Protein AF-A0A2M6WN63-F1 (afdb_monomer_lite)

Organism: NCBI:txid1974568

Structure (mmCIF, N/CA/C/O backbone):
data_AF-A0A2M6WN63-F1
#
_entry.id   AF-A0A2M6WN63-F1
#
loop_
_atom_site.group_PDB
_atom_site.id
_atom_site.type_symbol
_atom_site.label_atom_id
_atom_site.label_alt_id
_atom_site.label_comp_id
_atom_site.label_asym_id
_atom_site.label_entity_id
_atom_site.label_seq_id
_atom_site.pdbx_PDB_ins_code
_atom_site.Cartn_x
_atom_site.Cartn_y
_atom_site.Cartn_z
_atom_site.occupancy
_atom_site.B_iso_or_equiv
_atom_site.auth_seq_id
_atom_site.auth_comp_id
_atom_site.auth_asym_id
_atom_site.auth_atom_id
_atom_site.pdbx_PDB_model_num
ATOM 1 N N . MET A 1 1 ? -0.509 -8.554 -14.973 1.00 73.56 1 MET A N 1
ATOM 2 C CA . MET A 1 1 ? -0.008 -7.712 -13.872 1.00 73.56 1 MET A CA 1
ATOM 3 C C . MET A 1 1 ? -0.864 -8.036 -12.675 1.00 73.56 1 MET A C 1
ATOM 5 O O . MET A 1 1 ? -2.034 -7.674 -12.671 1.00 73.56 1 MET A O 1
ATOM 9 N N . ASN A 1 2 ? -0.321 -8.798 -11.739 1.00 87.31 2 ASN A N 1
ATOM 10 C CA . ASN A 1 2 ? -1.038 -9.177 -10.530 1.00 87.31 2 ASN A CA 1
ATOM 11 C C . ASN A 1 2 ? -0.819 -8.103 -9.468 1.00 87.31 2 ASN A C 1
ATOM 13 O O . ASN A 1 2 ? 0.306 -7.633 -9.294 1.00 87.31 2 ASN A O 1
ATOM 17 N N . ILE A 1 3 ? -1.888 -7.708 -8.777 1.00 91.88 3 ILE A N 1
ATOM 18 C CA . ILE A 1 3 ? -1.791 -6.814 -7.622 1.00 91.88 3 ILE A CA 1
ATOM 19 C C . ILE A 1 3 ? -1.392 -7.653 -6.411 1.00 91.88 3 ILE A C 1
ATOM 21 O O . ILE A 1 3 ? -2.052 -8.634 -6.077 1.00 91.88 3 ILE A O 1
ATOM 25 N N . ILE A 1 4 ? -0.311 -7.252 -5.759 1.00 92.38 4 ILE A N 1
ATOM 26 C CA . ILE A 1 4 ? 0.207 -7.854 -4.537 1.00 92.38 4 ILE A CA 1
ATOM 27 C C . ILE A 1 4 ? -0.134 -6.898 -3.396 1.00 92.38 4 ILE A C 1
ATOM 29 O O . ILE A 1 4 ? 0.240 -5.725 -3.444 1.00 92.38 4 ILE A O 1
ATOM 33 N N . LYS A 1 5 ? -0.856 -7.403 -2.393 1.00 94.56 5 LYS A N 1
ATOM 34 C CA . LYS A 1 5 ? -1.274 -6.667 -1.196 1.00 94.56 5 LYS A CA 1
ATOM 35 C C . LYS A 1 5 ? -0.662 -7.335 0.024 1.00 94.56 5 LYS A C 1
ATOM 37 O O . LYS A 1 5 ? -0.921 -8.511 0.282 1.00 94.56 5 LYS A O 1
ATOM 42 N 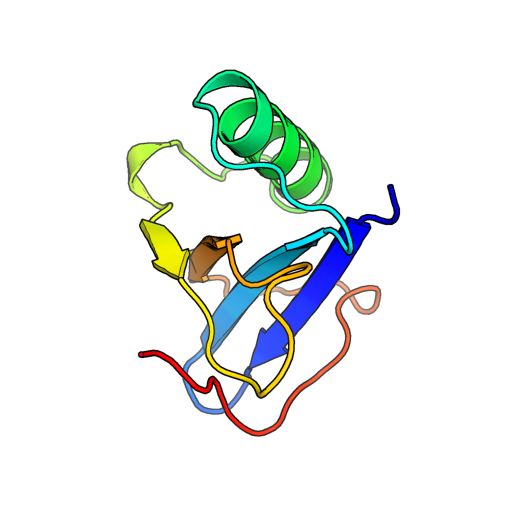N . GLU A 1 6 ? 0.173 -6.605 0.743 1.00 94.12 6 GLU A N 1
ATOM 43 C CA . GLU A 1 6 ? 0.940 -7.117 1.874 1.00 94.12 6 GLU A CA 1
ATOM 44 C C . GLU A 1 6 ? 0.781 -6.205 3.084 1.00 94.12 6 GLU A C 1
ATOM 46 O O . GLU A 1 6 ? 0.625 -4.995 2.946 1.00 94.12 6 GLU A O 1
ATOM 51 N N . TYR A 1 7 ? 0.815 -6.779 4.279 1.00 94.62 7 TYR A N 1
ATOM 52 C CA . TYR A 1 7 ? 0.764 -6.026 5.525 1.00 94.62 7 TYR A CA 1
ATOM 53 C C . TYR A 1 7 ? 1.857 -6.504 6.463 1.00 94.62 7 TYR A C 1
ATOM 55 O O . TYR A 1 7 ? 1.981 -7.705 6.698 1.00 94.62 7 TYR A O 1
ATOM 63 N N . CYS A 1 8 ? 2.631 -5.568 7.003 1.00 92.06 8 CYS A N 1
ATOM 64 C CA . CYS A 1 8 ? 3.640 -5.831 8.013 1.00 92.06 8 CYS A CA 1
ATOM 65 C C . CYS A 1 8 ? 3.110 -5.388 9.387 1.00 92.06 8 CYS A C 1
ATOM 67 O O . CYS A 1 8 ? 3.130 -4.189 9.684 1.00 92.06 8 CYS A O 1
ATOM 69 N N . PRO A 1 9 ? 2.643 -6.315 10.248 1.00 89.81 9 PRO A N 1
ATOM 70 C CA . PRO A 1 9 ? 2.078 -5.962 11.550 1.00 89.81 9 PRO A CA 1
ATOM 71 C C . PRO A 1 9 ? 3.106 -5.350 12.504 1.00 89.81 9 PRO A C 1
ATOM 73 O O . PRO A 1 9 ? 2.736 -4.562 13.365 1.00 89.81 9 PRO A O 1
ATOM 76 N N . GLN A 1 10 ? 4.388 -5.698 12.344 1.00 88.00 10 GLN A N 1
ATOM 77 C CA . GLN A 1 10 ? 5.465 -5.223 13.217 1.00 88.00 10 GLN A CA 1
ATOM 78 C C . GLN A 1 10 ? 5.671 -3.708 13.119 1.00 88.00 10 GLN A C 1
ATOM 80 O O . GLN A 1 10 ? 5.930 -3.060 14.128 1.00 88.00 10 GLN A O 1
ATOM 85 N N . VAL A 1 11 ? 5.524 -3.146 11.915 1.00 88.19 11 VAL A N 1
ATOM 86 C CA . VAL A 1 11 ? 5.663 -1.700 11.665 1.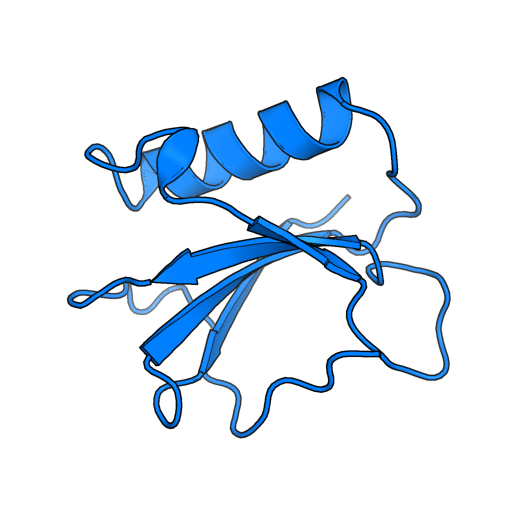00 88.19 11 VAL A CA 1
ATOM 87 C C . VAL A 1 11 ? 4.332 -1.010 11.347 1.00 88.19 11 VAL A C 1
ATOM 89 O O . VAL A 1 11 ? 4.294 0.203 11.180 1.00 88.19 11 VAL A O 1
ATOM 92 N N . GLY A 1 12 ? 3.229 -1.760 11.251 1.00 90.88 12 GLY A N 1
ATOM 93 C CA . GLY A 1 12 ? 1.894 -1.218 10.982 1.00 90.88 12 GLY A CA 1
ATOM 94 C C . GLY A 1 12 ? 1.698 -0.678 9.560 1.00 90.88 12 GLY A C 1
ATOM 95 O O . GLY A 1 12 ? 0.848 0.188 9.346 1.00 90.88 12 GLY A O 1
ATOM 96 N N . ARG A 1 13 ? 2.466 -1.180 8.585 1.00 93.12 13 ARG A N 1
ATOM 97 C CA . ARG A 1 13 ? 2.494 -0.665 7.207 1.00 93.12 13 ARG A CA 1
ATOM 98 C C . ARG A 1 13 ? 1.880 -1.646 6.213 1.00 93.12 13 ARG A C 1
ATOM 100 O O . ARG A 1 13 ? 2.158 -2.846 6.249 1.00 93.12 13 ARG A O 1
ATOM 107 N N . CYS A 1 14 ? 1.043 -1.122 5.326 1.00 94.38 14 CYS A N 1
ATOM 108 C CA . CYS A 1 14 ? 0.486 -1.821 4.176 1.00 94.38 14 CYS A CA 1
ATOM 109 C C . CYS A 1 14 ? 1.299 -1.499 2.928 1.00 94.38 14 CYS A C 1
ATOM 111 O O . CYS A 1 14 ? 1.681 -0.353 2.714 1.00 94.38 14 CYS A O 1
ATOM 113 N N . VAL A 1 15 ? 1.486 -2.502 2.080 1.00 93.56 15 VAL A N 1
ATOM 114 C CA . VAL A 1 15 ? 2.162 -2.395 0.793 1.00 93.56 15 VAL A CA 1
ATOM 115 C C . VAL A 1 15 ? 1.222 -2.861 -0.301 1.00 93.56 15 VAL A C 1
ATOM 117 O O . VAL A 1 15 ? 0.630 -3.940 -0.222 1.00 93.56 15 VAL A O 1
ATOM 120 N N . VAL A 1 16 ? 1.104 -2.050 -1.348 1.00 94.06 16 VAL A N 1
ATOM 121 C CA . VAL A 1 16 ? 0.409 -2.424 -2.578 1.00 94.06 16 VAL A CA 1
ATOM 122 C C . VAL A 1 16 ? 1.372 -2.243 -3.738 1.00 94.06 16 VAL A C 1
ATOM 124 O O . VAL A 1 16 ? 1.856 -1.145 -4.006 1.00 94.06 16 VAL A O 1
ATOM 127 N N . ARG A 1 17 ? 1.670 -3.337 -4.431 1.00 92.06 17 ARG A N 1
ATOM 128 C CA . ARG A 1 17 ? 2.619 -3.369 -5.550 1.00 92.06 17 ARG A CA 1
ATOM 129 C C . ARG A 1 17 ? 2.148 -4.343 -6.617 1.00 92.06 17 ARG A C 1
ATOM 131 O O . ARG A 1 17 ? 1.073 -4.927 -6.512 1.00 92.06 17 ARG A O 1
ATOM 138 N N . THR A 1 18 ? 2.940 -4.514 -7.667 1.00 89.31 18 THR A N 1
ATOM 139 C CA . THR A 1 18 ? 2.640 -5.493 -8.721 1.00 89.31 18 THR A CA 1
ATOM 140 C C . THR A 1 18 ? 3.844 -6.360 -9.018 1.00 89.31 18 THR A C 1
ATOM 142 O O . THR A 1 18 ? 4.949 -6.006 -8.644 1.00 89.31 18 THR A O 1
ATOM 145 N N . ASP A 1 19 ? 3.661 -7.456 -9.742 1.00 85.00 19 ASP A N 1
ATOM 146 C CA . ASP A 1 19 ? 4.753 -8.263 -10.302 1.00 85.00 19 ASP A CA 1
ATOM 147 C C . ASP A 1 19 ? 5.340 -7.699 -11.619 1.00 85.00 19 ASP A C 1
ATOM 149 O O . ASP A 1 19 ? 6.083 -8.386 -12.324 1.00 85.00 19 ASP A O 1
ATOM 153 N N . ALA A 1 20 ? 5.019 -6.448 -11.971 1.00 84.06 20 ALA A N 1
ATOM 154 C CA . ALA A 1 20 ? 5.461 -5.787 -13.198 1.00 84.06 20 ALA A CA 1
ATOM 155 C C . ALA A 1 20 ? 6.634 -4.808 -12.976 1.00 84.06 20 ALA A C 1
ATOM 157 O O . ALA A 1 20 ? 7.076 -4.561 -11.855 1.00 84.06 20 ALA A O 1
ATOM 158 N N . TYR A 1 21 ? 7.132 -4.229 -14.074 1.00 78.19 21 TYR A N 1
ATOM 159 C CA . TYR A 1 21 ? 8.197 -3.211 -14.099 1.00 78.19 21 TYR A CA 1
ATOM 160 C C . TYR A 1 21 ? 7.656 -1.768 -14.105 1.00 78.19 21 TYR A C 1
ATOM 162 O O . TYR A 1 21 ? 8.315 -0.849 -14.597 1.00 78.19 21 TYR A O 1
ATOM 170 N N . GLY A 1 22 ? 6.420 -1.562 -13.646 1.00 78.88 22 GLY A N 1
ATOM 171 C CA . GLY A 1 22 ? 5.776 -0.250 -13.670 1.00 78.88 22 GLY A CA 1
ATOM 172 C C . GLY A 1 22 ? 6.492 0.753 -12.763 1.00 78.88 22 GLY A C 1
ATOM 173 O O . GLY A 1 22 ? 6.766 0.457 -11.607 1.00 78.88 22 GLY A O 1
ATOM 174 N N . HIS A 1 23 ? 6.794 1.936 -13.298 1.00 81.00 23 HIS A N 1
ATOM 175 C CA . HIS A 1 23 ? 7.480 3.020 -12.576 1.00 81.00 23 HIS A CA 1
ATOM 176 C C . HIS A 1 23 ? 6.982 4.415 -13.002 1.00 81.00 23 HIS A C 1
ATOM 178 O O . HIS A 1 23 ? 7.662 5.419 -12.821 1.00 81.00 23 HIS A O 1
ATOM 184 N N . THR A 1 24 ? 5.795 4.492 -13.610 1.00 87.81 24 THR A N 1
ATOM 185 C CA . THR A 1 24 ? 5.197 5.755 -14.071 1.00 87.81 24 THR A CA 1
ATOM 186 C C . THR A 1 24 ? 4.191 6.294 -13.056 1.00 87.81 24 THR A C 1
ATOM 188 O O . THR A 1 24 ? 3.588 5.533 -12.302 1.00 87.81 24 THR A O 1
ATOM 191 N N . LEU A 1 25 ? 3.908 7.600 -13.081 1.00 88.69 25 LEU A N 1
ATOM 192 C CA . LEU A 1 25 ? 2.864 8.185 -12.227 1.00 88.69 25 LEU A CA 1
ATOM 193 C C . LEU A 1 25 ? 1.500 7.500 -12.422 1.00 88.69 25 LEU A C 1
ATOM 195 O O . LEU A 1 25 ? 0.803 7.200 -11.458 1.00 88.69 25 LEU A O 1
ATOM 199 N N . ARG A 1 26 ? 1.135 7.182 -13.672 1.00 90.88 26 ARG A N 1
ATOM 200 C CA . ARG A 1 26 ? -0.109 6.460 -13.988 1.00 90.88 26 ARG A CA 1
ATOM 201 C C . ARG A 1 26 ? -0.165 5.085 -13.320 1.00 90.88 26 ARG A C 1
ATOM 203 O O . ARG A 1 26 ? -1.242 4.658 -12.912 1.00 90.88 26 ARG A O 1
ATOM 210 N N . PHE A 1 27 ? 0.975 4.407 -13.213 1.00 90.75 27 PHE A N 1
ATOM 211 C CA . PHE A 1 27 ? 1.086 3.137 -12.505 1.00 90.75 27 PHE A CA 1
ATOM 212 C C . PHE A 1 27 ? 0.835 3.309 -10.999 1.00 90.75 27 PHE A C 1
ATOM 214 O O . PHE A 1 27 ? -0.004 2.599 -10.450 1.00 90.75 27 PHE A O 1
ATOM 221 N N . PHE A 1 28 ? 1.449 4.300 -10.347 1.00 92.62 28 PHE A N 1
ATOM 222 C CA . PHE A 1 28 ? 1.215 4.560 -8.918 1.00 92.62 28 PHE A CA 1
ATOM 223 C C . PHE A 1 28 ? -0.223 5.005 -8.623 1.00 92.62 28 PHE A C 1
ATOM 225 O O . PHE A 1 28 ? -0.834 4.520 -7.675 1.00 92.62 28 PHE A O 1
ATOM 232 N N . LEU A 1 29 ? -0.821 5.833 -9.485 1.00 93.94 29 LEU A N 1
ATOM 233 C CA . LEU A 1 29 ? -2.239 6.194 -9.383 1.00 93.94 29 LEU A CA 1
ATOM 234 C C . LEU A 1 29 ? -3.163 4.979 -9.528 1.00 93.94 29 LEU A C 1
ATOM 236 O O . LEU A 1 29 ? -4.232 4.938 -8.920 1.00 93.94 29 LEU A O 1
ATOM 240 N N . HIS A 1 30 ? -2.779 3.989 -10.334 1.00 93.94 30 HIS A N 1
ATOM 241 C CA . HIS A 1 30 ? -3.525 2.739 -10.432 1.00 93.94 30 HIS A CA 1
ATOM 242 C C . HIS A 1 30 ? -3.423 1.925 -9.137 1.00 93.94 30 HIS A C 1
ATOM 244 O O . HIS A 1 30 ? -4.456 1.506 -8.623 1.00 93.94 30 HIS A O 1
ATOM 250 N N . LEU A 1 31 ? -2.223 1.779 -8.564 1.00 94.25 31 LEU A N 1
ATOM 251 C CA . LEU A 1 31 ? -2.039 1.115 -7.268 1.00 94.25 31 LEU A CA 1
ATOM 252 C C . LEU A 1 31 ? -2.831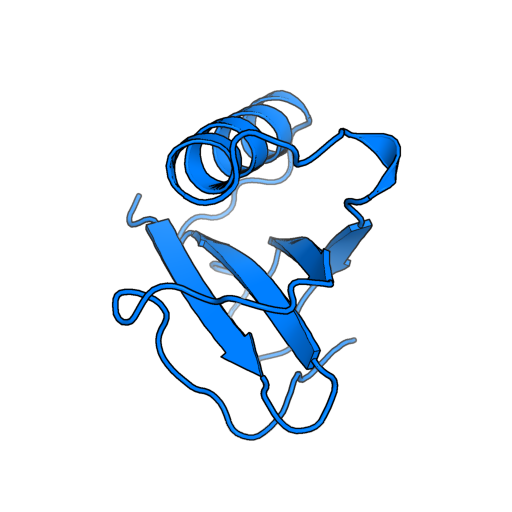 1.800 -6.149 1.00 94.25 31 LEU A C 1
ATOM 254 O O . LEU A 1 31 ? -3.491 1.128 -5.360 1.00 94.25 31 LEU A O 1
ATOM 258 N N . PHE A 1 32 ? -2.832 3.133 -6.129 1.00 95.50 32 PHE A N 1
ATOM 259 C CA . PHE A 1 32 ? -3.615 3.918 -5.180 1.00 95.50 32 PHE A CA 1
ATOM 260 C C . PHE A 1 32 ? -5.117 3.654 -5.313 1.00 95.50 32 PHE A C 1
ATOM 262 O O . PHE A 1 32 ? -5.800 3.426 -4.318 1.00 95.50 32 PHE A O 1
ATOM 269 N N . LYS A 1 33 ? -5.640 3.616 -6.545 1.00 95.88 33 LYS A N 1
ATOM 270 C CA . LYS A 1 33 ? -7.048 3.269 -6.793 1.00 95.88 33 LYS A CA 1
ATOM 271 C C . LYS A 1 33 ? -7.393 1.865 -6.303 1.00 95.88 33 LYS A C 1
ATOM 273 O O . LYS A 1 33 ? -8.490 1.674 -5.791 1.00 95.88 33 LYS A O 1
ATOM 278 N N . GLU A 1 34 ? -6.484 0.903 -6.445 1.00 95.69 34 GLU A N 1
ATOM 279 C CA . GLU A 1 34 ? -6.682 -0.444 -5.902 1.00 95.69 34 GLU A CA 1
ATOM 280 C C . GLU A 1 34 ? -6.687 -0.450 -4.369 1.00 95.69 34 GLU A C 1
ATOM 282 O O . GLU A 1 34 ? -7.552 -1.096 -3.783 1.00 95.69 34 GLU A O 1
ATOM 287 N N . ALA A 1 35 ? -5.797 0.308 -3.721 1.00 95.50 35 ALA A N 1
ATOM 288 C CA . ALA A 1 35 ? -5.789 0.464 -2.266 1.00 95.50 35 ALA A CA 1
ATOM 289 C C . ALA A 1 35 ? -7.063 1.155 -1.745 1.00 95.50 35 ALA A C 1
ATOM 291 O O . ALA A 1 35 ? -7.633 0.715 -0.750 1.00 95.50 35 ALA A O 1
ATOM 292 N N . LYS A 1 36 ? -7.580 2.181 -2.439 1.00 95.94 36 LYS A N 1
ATOM 293 C CA . LYS A 1 36 ? -8.815 2.885 -2.038 1.00 95.94 36 LYS A CA 1
ATOM 294 C C . LYS A 1 36 ? -10.062 2.002 -2.006 1.00 95.94 36 LYS A C 1
ATOM 296 O O . LYS A 1 36 ? -11.003 2.340 -1.294 1.00 95.94 36 LYS A O 1
ATOM 301 N N . LYS A 1 37 ? -10.097 0.901 -2.766 1.00 95.81 37 LYS A N 1
ATOM 302 C CA . LYS A 1 37 ? -11.218 -0.055 -2.705 1.00 95.81 37 LYS A CA 1
ATOM 303 C C . LYS A 1 37 ? -11.317 -0.708 -1.326 1.00 95.81 37 LYS A C 1
ATOM 305 O O . LYS A 1 37 ? -12.421 -0.931 -0.847 1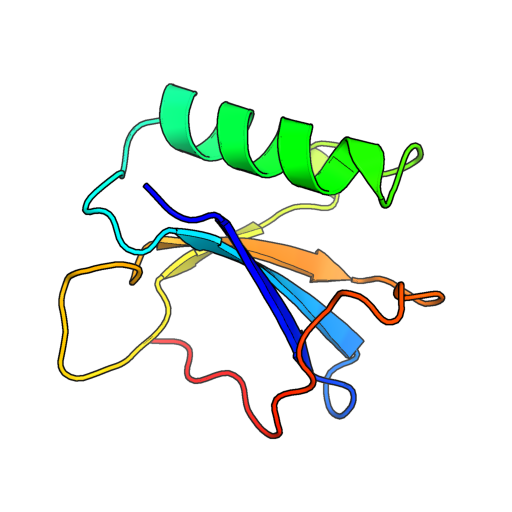.00 95.81 37 LYS A O 1
ATOM 310 N N . ASP A 1 38 ? -10.169 -0.962 -0.704 1.00 95.75 38 ASP A N 1
ATOM 311 C CA . ASP A 1 38 ? -10.064 -1.560 0.628 1.00 95.75 38 ASP A CA 1
ATOM 312 C C . ASP A 1 38 ? -10.044 -0.494 1.736 1.00 95.75 38 ASP A C 1
ATOM 314 O O . ASP A 1 38 ? -10.540 -0.720 2.837 1.00 95.75 38 ASP A O 1
ATOM 318 N N . PHE A 1 39 ? -9.510 0.693 1.427 1.00 95.44 39 PHE A N 1
ATOM 319 C CA . PHE A 1 39 ? -9.372 1.824 2.343 1.00 95.44 39 PHE A CA 1
ATOM 320 C C . PHE A 1 39 ? -10.000 3.097 1.746 1.00 95.44 39 PHE A C 1
ATOM 322 O O . PHE A 1 39 ? -9.283 3.970 1.249 1.00 95.44 39 PHE A O 1
ATOM 329 N N . PRO A 1 40 ? -11.337 3.262 1.792 1.00 94.75 40 PRO A N 1
ATOM 330 C CA . PRO A 1 40 ? -12.020 4.386 1.135 1.00 94.75 40 PRO A CA 1
ATOM 331 C C . PRO A 1 40 ? -11.568 5.773 1.613 1.00 94.75 40 PRO A C 1
ATOM 333 O O . PRO A 1 40 ? -11.578 6.736 0.839 1.00 94.75 40 PRO A O 1
ATOM 336 N N . ILE A 1 41 ? -11.135 5.862 2.874 1.00 93.81 41 ILE A N 1
ATOM 337 C CA . ILE A 1 41 ? -10.647 7.093 3.509 1.00 93.81 41 ILE A CA 1
ATOM 338 C C . ILE A 1 41 ? -9.194 7.441 3.162 1.00 93.81 41 ILE A C 1
ATOM 340 O O . ILE A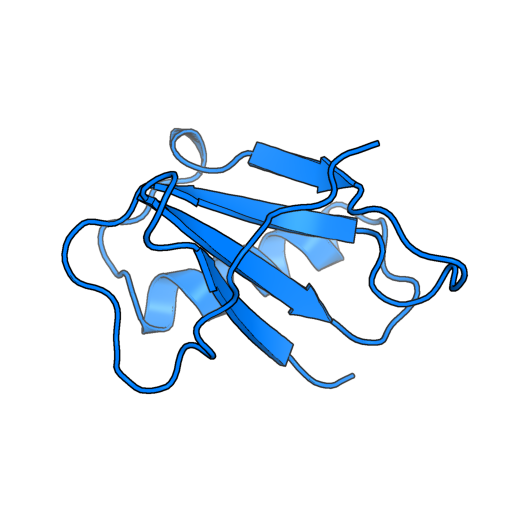 1 41 ? -8.750 8.523 3.524 1.00 93.81 41 ILE A O 1
ATOM 344 N N . LEU A 1 42 ? -8.463 6.561 2.466 1.00 94.56 42 LEU A N 1
ATOM 345 C CA . LEU A 1 42 ? -7.062 6.791 2.119 1.00 94.56 42 LEU A CA 1
ATOM 346 C C . LEU A 1 42 ? -6.934 8.020 1.205 1.00 94.56 42 LEU A C 1
ATOM 348 O O . LEU A 1 42 ? -7.609 8.112 0.164 1.00 94.56 42 LEU A O 1
ATOM 352 N N . SER A 1 43 ? -6.081 8.958 1.607 1.00 94.38 43 SER A N 1
ATOM 353 C CA . SER A 1 43 ? -5.733 10.150 0.837 1.00 94.38 43 SER A CA 1
ATOM 354 C C . SER A 1 43 ? -4.390 9.965 0.127 1.00 94.38 43 SER A C 1
ATOM 356 O O . SER A 1 43 ? -3.641 9.036 0.425 1.00 94.38 43 SER A O 1
ATOM 358 N N . THR A 1 44 ? -4.098 10.807 -0.864 1.00 90.94 44 THR A N 1
ATOM 359 C CA . THR A 1 44 ? -2.813 10.751 -1.578 1.00 90.94 44 THR A CA 1
ATOM 360 C C . THR A 1 44 ? -1.644 11.168 -0.694 1.00 90.94 44 THR A C 1
ATOM 362 O O . THR A 1 44 ? -0.519 10.748 -0.937 1.00 90.94 44 THR A O 1
ATOM 365 N N . GLU A 1 45 ? -1.917 11.961 0.337 1.00 93.19 45 GLU A N 1
ATOM 366 C CA . GLU A 1 45 ? -0.951 12.495 1.292 1.00 93.19 45 GLU A CA 1
ATOM 367 C C . GLU A 1 45 ? -0.513 11.435 2.317 1.00 93.19 45 GLU A C 1
ATOM 369 O O . GLU A 1 45 ? 0.572 11.538 2.880 1.00 93.19 45 GLU A O 1
ATOM 374 N N . ASP A 1 46 ? -1.326 10.392 2.516 1.00 91.94 46 ASP A N 1
ATOM 375 C CA . ASP A 1 46 ? -1.035 9.266 3.415 1.00 91.94 46 ASP A CA 1
ATOM 376 C C . ASP A 1 46 ? -0.134 8.193 2.774 1.00 91.94 46 ASP A C 1
ATOM 378 O O . ASP A 1 46 ? 0.146 7.162 3.395 1.00 91.94 46 ASP A O 1
ATOM 382 N N . VAL A 1 47 ? 0.252 8.385 1.507 1.00 94.00 47 VAL A N 1
ATOM 383 C CA . VAL A 1 47 ? 0.861 7.352 0.669 1.00 94.00 47 VAL A CA 1
ATOM 384 C C . VAL A 1 47 ? 2.272 7.731 0.249 1.00 94.00 47 VAL A C 1
ATOM 386 O O . VAL A 1 47 ? 2.518 8.772 -0.354 1.00 94.00 47 VAL A O 1
ATOM 389 N N . GLU A 1 48 ? 3.194 6.808 0.486 1.00 93.31 48 GLU A N 1
ATOM 390 C CA . GLU A 1 48 ? 4.592 6.910 0.093 1.00 93.31 48 GLU A CA 1
ATOM 391 C C . GLU A 1 48 ? 4.837 6.020 -1.136 1.00 93.31 48 GLU A C 1
ATOM 393 O O . GLU A 1 48 ? 4.394 4.871 -1.192 1.00 93.31 48 GLU A O 1
ATOM 398 N N . ILE A 1 49 ? 5.518 6.548 -2.158 1.00 90.94 49 ILE A N 1
ATOM 399 C CA . ILE A 1 49 ? 5.998 5.736 -3.283 1.00 90.94 49 ILE A CA 1
ATOM 400 C C . ILE A 1 49 ? 7.354 5.161 -2.882 1.00 90.94 49 ILE A C 1
ATOM 402 O O . ILE A 1 49 ? 8.344 5.890 -2.829 1.00 90.94 49 ILE A O 1
ATOM 406 N N . THR A 1 50 ? 7.399 3.853 -2.644 1.00 87.44 50 THR A N 1
ATOM 407 C CA . THR A 1 50 ? 8.580 3.179 -2.090 1.00 87.44 50 THR A CA 1
ATOM 408 C C . THR A 1 50 ? 9.159 2.180 -3.082 1.00 87.44 50 THR A C 1
ATOM 410 O O . THR A 1 50 ? 8.435 1.512 -3.837 1.00 87.44 50 THR A O 1
ATOM 413 N N . ARG A 1 51 ? 10.493 2.067 -3.068 1.00 84.00 51 ARG A N 1
ATOM 414 C CA . ARG A 1 51 ? 11.217 0.981 -3.722 1.00 84.00 51 ARG A CA 1
ATOM 415 C C . ARG A 1 51 ? 11.553 -0.109 -2.698 1.00 84.00 51 ARG A C 1
ATOM 417 O O . ARG A 1 51 ? 12.363 0.103 -1.805 1.00 84.00 51 ARG A O 1
ATOM 424 N N . PHE A 1 52 ? 10.956 -1.279 -2.856 1.00 78.06 52 PHE A N 1
ATOM 425 C CA . PHE A 1 52 ? 11.217 -2.469 -2.056 1.00 78.06 52 PHE A CA 1
ATOM 426 C C . PHE A 1 52 ? 12.433 -3.242 -2.587 1.00 78.06 52 PHE A C 1
ATOM 428 O O . PHE A 1 52 ? 12.683 -3.292 -3.800 1.00 78.06 52 PHE A O 1
ATOM 435 N N . GLY A 1 53 ? 13.184 -3.835 -1.660 1.00 67.50 53 GLY A N 1
ATOM 436 C CA . GLY A 1 53 ? 14.355 -4.666 -1.921 1.00 67.50 53 GLY A CA 1
ATOM 437 C C . GLY A 1 53 ? 14.040 -6.047 -2.498 1.00 67.50 53 GLY A C 1
ATOM 438 O O . GLY A 1 53 ? 12.886 -6.457 -2.622 1.00 67.50 53 GLY A O 1
ATOM 439 N N . GLY A 1 54 ? 15.101 -6.753 -2.895 1.00 63.59 54 GLY A N 1
ATOM 440 C CA . GLY A 1 54 ? 15.057 -8.113 -3.439 1.00 63.59 54 GLY A CA 1
ATOM 441 C C . GLY A 1 54 ? 15.950 -8.298 -4.672 1.00 63.59 54 GLY A C 1
ATOM 442 O O . GLY A 1 54 ? 16.265 -7.345 -5.381 1.00 63.59 54 GLY A O 1
ATOM 443 N N . GLN A 1 55 ? 16.345 -9.544 -4.967 1.00 50.81 55 GLN A N 1
ATOM 444 C CA . GLN A 1 55 ? 17.187 -9.872 -6.136 1.00 50.81 55 GLN A CA 1
ATOM 445 C C . GLN A 1 55 ? 16.487 -9.675 -7.497 1.00 50.81 55 GLN A C 1
ATOM 447 O O . GLN A 1 55 ? 17.115 -9.803 -8.548 1.00 50.81 55 GLN A O 1
ATOM 452 N N . HIS A 1 56 ? 15.191 -9.351 -7.506 1.00 53.88 56 HIS A N 1
ATOM 453 C CA . HIS A 1 56 ? 14.405 -9.174 -8.722 1.00 53.88 56 HIS A CA 1
ATOM 454 C C . HIS A 1 56 ? 13.991 -7.710 -8.925 1.00 53.88 56 HIS A C 1
ATOM 456 O O . HIS A 1 56 ? 13.417 -7.081 -8.045 1.00 53.88 56 HIS A O 1
ATOM 462 N N . TYR A 1 57 ? 14.210 -7.201 -10.143 1.00 58.31 57 TYR A N 1
ATOM 463 C CA . TYR A 1 57 ? 13.782 -5.864 -10.589 1.00 58.31 57 TYR A CA 1
ATOM 464 C C . TYR A 1 57 ? 12.253 -5.737 -10.790 1.00 58.31 57 TYR A C 1
ATOM 466 O O . TYR A 1 57 ? 11.733 -4.639 -10.986 1.00 58.31 57 TYR A O 1
ATOM 474 N N . LYS A 1 58 ? 11.529 -6.867 -10.820 1.00 60.34 58 LYS A N 1
ATOM 475 C CA . LYS A 1 58 ? 10.064 -6.910 -10.947 1.00 60.34 58 LYS A CA 1
ATOM 476 C C . LYS A 1 58 ? 9.424 -6.703 -9.581 1.00 60.34 58 LYS A C 1
ATOM 478 O O . LYS A 1 58 ? 9.788 -7.382 -8.627 1.00 60.34 58 LYS A O 1
ATOM 483 N N . GLY A 1 59 ? 8.442 -5.809 -9.509 1.00 63.00 59 GLY A N 1
ATOM 484 C CA . GLY A 1 59 ? 7.716 -5.530 -8.272 1.00 63.00 59 GLY A CA 1
ATOM 485 C C . GLY A 1 59 ? 8.521 -4.849 -7.180 1.00 63.00 59 GLY A C 1
ATOM 486 O O . GLY A 1 59 ? 8.124 -4.899 -6.016 1.00 63.00 59 GLY A O 1
ATOM 487 N N . SER A 1 60 ? 9.621 -4.203 -7.568 1.00 77.62 60 SER A N 1
ATOM 488 C CA . SER A 1 60 ? 10.426 -3.376 -6.679 1.00 77.62 60 SER A CA 1
ATOM 489 C C . SER A 1 60 ? 9.764 -2.032 -6.394 1.00 77.62 60 SER A C 1
ATOM 491 O O . SER A 1 60 ? 10.122 -1.417 -5.414 1.00 77.62 60 SER A O 1
ATOM 493 N N . PHE A 1 61 ? 8.815 -1.553 -7.204 1.00 85.38 61 PHE A N 1
ATOM 494 C CA . PHE A 1 61 ? 8.105 -0.296 -6.942 1.00 85.38 61 PHE A CA 1
ATOM 495 C C . PHE A 1 61 ? 6.655 -0.554 -6.542 1.00 85.38 61 PHE A C 1
ATOM 497 O O . PHE A 1 61 ? 5.957 -1.370 -7.152 1.00 85.38 61 PHE A O 1
ATOM 504 N N . GLY A 1 62 ? 6.190 0.185 -5.543 1.00 91.50 62 GLY A N 1
ATOM 505 C CA . GLY A 1 62 ? 4.799 0.175 -5.126 1.00 91.50 62 GLY A CA 1
ATOM 506 C C . GLY A 1 62 ? 4.463 1.388 -4.279 1.00 91.50 62 GLY A C 1
ATOM 507 O O . GLY A 1 62 ? 5.181 2.387 -4.292 1.00 91.50 62 GLY A O 1
ATOM 508 N N . ILE A 1 63 ? 3.352 1.280 -3.566 1.00 94.25 63 ILE A N 1
ATOM 509 C CA . ILE A 1 63 ? 2.930 2.271 -2.589 1.00 94.25 63 ILE A CA 1
ATOM 510 C C . ILE A 1 63 ? 2.908 1.662 -1.191 1.00 94.25 63 ILE A C 1
ATOM 512 O O . ILE A 1 63 ? 2.583 0.482 -1.026 1.00 94.25 63 ILE A O 1
ATOM 516 N N . GLU A 1 64 ? 3.221 2.485 -0.203 1.00 94.50 64 GLU A N 1
ATOM 517 C CA . GLU A 1 64 ? 3.214 2.151 1.212 1.00 94.50 64 GLU A CA 1
ATOM 518 C C . GLU A 1 64 ? 2.361 3.157 1.989 1.00 94.50 64 GLU A C 1
ATOM 520 O O . GLU A 1 64 ? 2.371 4.348 1.690 1.00 94.50 64 GLU A O 1
ATOM 525 N N . PHE A 1 65 ? 1.597 2.686 2.975 1.00 95.19 65 PHE A N 1
ATOM 526 C CA . PHE A 1 65 ? 0.785 3.544 3.843 1.00 95.19 65 PHE A CA 1
ATOM 527 C C . PHE A 1 65 ? 0.501 2.879 5.192 1.00 95.19 65 PHE A C 1
ATOM 529 O O . PHE A 1 65 ? 0.607 1.660 5.347 1.00 95.19 65 PHE A O 1
ATOM 536 N N . SER A 1 66 ? 0.127 3.682 6.185 1.00 94.00 66 SER A N 1
ATOM 537 C CA . SER A 1 66 ? -0.283 3.184 7.504 1.00 94.00 66 SER A CA 1
ATOM 538 C C . SER A 1 66 ? -1.767 2.814 7.514 1.00 94.00 66 SER A C 1
ATOM 540 O O . SER A 1 66 ? -2.599 3.563 7.008 1.00 94.00 66 SER A O 1
ATOM 542 N N . ALA A 1 67 ? -2.126 1.692 8.139 1.00 90.19 67 ALA A N 1
ATOM 543 C CA . ALA A 1 67 ? -3.527 1.320 8.341 1.00 90.19 67 ALA A CA 1
ATOM 544 C C . ALA A 1 67 ? -3.726 0.537 9.645 1.00 90.19 67 ALA A C 1
ATOM 546 O O . ALA A 1 67 ? -2.905 -0.302 10.013 1.00 90.19 67 ALA A O 1
ATOM 547 N N . LYS A 1 68 ? -4.839 0.807 10.342 1.00 82.31 68 LYS A N 1
ATOM 548 C CA . LYS A 1 68 ? -5.184 0.152 11.620 1.00 82.31 68 LYS A CA 1
ATOM 549 C C . LYS A 1 68 ? -6.039 -1.103 11.442 1.00 82.31 68 LYS A C 1
ATOM 551 O O . LYS A 1 68 ? -5.814 -2.095 12.122 1.00 82.31 68 LYS A O 1
ATOM 556 N N . ALA A 1 69 ? -7.020 -1.053 10.543 1.00 89.62 69 ALA A N 1
ATOM 557 C CA . ALA A 1 69 ? -7.931 -2.158 10.259 1.00 89.62 69 ALA A CA 1
ATOM 558 C C . ALA A 1 69 ? -7.644 -2.682 8.853 1.00 89.62 69 ALA A C 1
ATOM 560 O O . ALA A 1 69 ? -8.112 -2.113 7.870 1.00 89.62 69 ALA A O 1
ATOM 561 N N . VAL A 1 70 ? -6.816 -3.720 8.764 1.00 93.00 70 VAL A N 1
ATOM 562 C CA . VAL A 1 70 ? -6.357 -4.269 7.486 1.00 93.00 70 VAL A CA 1
ATOM 563 C C . VAL A 1 70 ? -7.220 -5.473 7.097 1.00 93.00 70 VAL A C 1
ATOM 565 O O . VAL A 1 70 ? -7.390 -6.365 7.931 1.00 93.00 70 VAL A O 1
ATOM 568 N N . PRO A 1 71 ? -7.751 -5.533 5.862 1.00 93.44 71 PRO A N 1
ATOM 569 C CA . PRO A 1 71 ? -8.525 -6.681 5.400 1.00 93.44 71 PRO A CA 1
ATOM 570 C C . PRO A 1 71 ? -7.722 -7.986 5.413 1.00 93.44 71 PRO A C 1
ATOM 572 O O . PRO A 1 71 ? -6.520 -7.992 5.150 1.00 93.44 71 PRO A O 1
ATOM 575 N N . GLU A 1 72 ? -8.402 -9.116 5.608 1.00 92.44 72 GLU A N 1
ATOM 576 C CA . GLU A 1 72 ? -7.773 -10.448 5.586 1.00 92.44 72 GLU A CA 1
ATOM 577 C C . GLU A 1 72 ? -7.159 -10.819 4.226 1.00 92.44 72 GLU A C 1
ATOM 579 O O . GLU A 1 72 ? -6.296 -11.690 4.152 1.00 92.44 72 GLU A O 1
ATOM 584 N N . SER A 1 73 ? -7.562 -10.133 3.150 1.00 92.75 73 SER A N 1
ATOM 585 C CA . SER A 1 73 ? -6.997 -10.305 1.807 1.00 92.75 73 SER A CA 1
ATOM 586 C C . SER A 1 73 ? -5.534 -9.856 1.696 1.00 92.75 73 SER A C 1
ATOM 588 O O . SER A 1 73 ? -4.861 -10.211 0.727 1.00 92.75 73 SER A O 1
ATOM 590 N N . TYR A 1 74 ? -5.025 -9.092 2.668 1.00 94.75 74 TYR A N 1
ATOM 591 C CA . TYR A 1 74 ? -3.626 -8.685 2.717 1.00 94.75 74 TYR A CA 1
ATOM 592 C C . TYR A 1 74 ? -2.761 -9.811 3.275 1.00 94.75 74 TYR A C 1
ATOM 594 O O . TYR A 1 74 ? -2.924 -10.259 4.413 1.00 94.75 74 TYR A O 1
ATOM 602 N N . ARG A 1 75 ? -1.765 -10.232 2.492 1.00 94.06 75 ARG A N 1
ATOM 603 C CA . ARG A 1 75 ? -0.791 -11.226 2.938 1.00 94.06 75 ARG A CA 1
ATOM 604 C C . ARG A 1 75 ? 0.077 -10.634 4.046 1.00 94.06 75 ARG A C 1
ATOM 606 O O . ARG A 1 75 ? 0.796 -9.662 3.824 1.00 94.06 75 ARG A O 1
ATOM 613 N N . LYS A 1 76 ? 0.060 -11.247 5.228 1.00 93.19 76 LYS A N 1
ATOM 614 C CA . LYS A 1 76 ? 0.947 -10.847 6.324 1.00 93.19 76 LYS A CA 1
ATOM 615 C C . LYS A 1 76 ? 2.395 -11.191 5.982 1.00 93.19 76 LYS A C 1
ATOM 617 O O . LYS A 1 76 ? 2.692 -12.321 5.599 1.00 93.19 76 LYS A O 1
ATOM 622 N N . ILE A 1 77 ? 3.275 -10.214 6.135 1.00 90.50 77 ILE A N 1
ATOM 623 C CA . ILE A 1 77 ? 4.724 -10.362 6.008 1.00 90.50 77 ILE A CA 1
ATOM 624 C C . ILE A 1 77 ? 5.379 -9.982 7.331 1.00 90.50 77 ILE A C 1
ATOM 626 O O . ILE A 1 77 ? 4.837 -9.188 8.100 1.00 90.50 77 ILE A O 1
ATOM 630 N N . ASN A 1 78 ? 6.537 -10.576 7.606 1.00 85.81 78 ASN A N 1
ATOM 631 C CA . ASN A 1 78 ? 7.234 -10.345 8.867 1.00 85.81 78 ASN A CA 1
ATOM 632 C C . ASN A 1 78 ? 8.051 -9.053 8.835 1.00 85.81 78 ASN A C 1
ATOM 634 O O . ASN A 1 78 ? 8.045 -8.334 9.821 1.00 85.81 78 ASN A O 1
ATOM 638 N N . ASN A 1 79 ? 8.700 -8.753 7.704 1.00 81.12 79 ASN A N 1
ATOM 639 C CA . ASN A 1 79 ? 9.607 -7.617 7.550 1.00 81.12 79 ASN A CA 1
ATOM 640 C C . ASN A 1 79 ? 9.350 -6.885 6.228 1.00 81.12 79 ASN A C 1
ATOM 642 O O . ASN A 1 79 ? 9.000 -7.516 5.228 1.00 81.12 79 ASN A O 1
ATOM 646 N N . LEU A 1 80 ? 9.583 -5.571 6.225 1.00 79.94 80 LEU A N 1
ATOM 647 C CA . LEU A 1 80 ? 9.733 -4.774 5.009 1.00 79.94 80 LEU A CA 1
ATOM 648 C C . LEU A 1 80 ? 11.222 -4.634 4.697 1.00 79.94 80 LEU A C 1
ATOM 650 O O . LEU A 1 80 ? 11.961 -4.03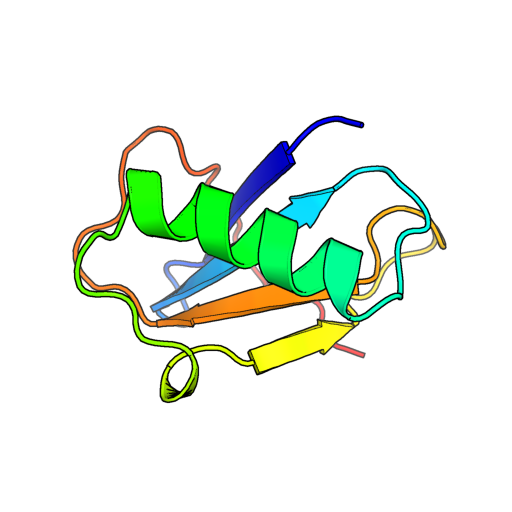1 5.468 1.00 79.94 80 LEU A O 1
ATOM 654 N N . GLU A 1 81 ? 11.662 -5.186 3.570 1.00 67.50 81 GLU A N 1
ATOM 655 C CA . GLU A 1 81 ? 12.988 -4.888 3.029 1.00 67.50 81 GLU A CA 1
ATOM 656 C C . GLU A 1 81 ? 12.886 -3.614 2.186 1.00 67.50 81 GLU A C 1
ATOM 658 O O . GLU A 1 81 ? 12.381 -3.638 1.061 1.00 67.50 81 GLU A O 1
ATOM 663 N N . ILE A 1 82 ? 13.324 -2.492 2.752 1.00 62.25 82 ILE A N 1
ATOM 664 C CA . ILE A 1 82 ? 13.392 -1.191 2.076 1.00 62.25 82 ILE A CA 1
ATOM 665 C C . ILE A 1 82 ? 14.859 -0.945 1.698 1.00 62.25 82 ILE A C 1
ATOM 667 O O . ILE A 1 82 ? 15.749 -1.229 2.501 1.00 62.25 82 ILE A O 1
ATOM 671 N N . LEU A 1 83 ? 15.099 -0.491 0.462 1.00 54.28 83 LEU A N 1
ATOM 672 C CA . LEU A 1 83 ? 16.432 -0.150 -0.059 1.00 54.28 83 LEU A CA 1
ATOM 673 C C . LEU A 1 83 ? 16.784 1.317 0.177 1.00 54.28 83 LEU A C 1
ATOM 675 O O . LEU A 1 83 ? 15.876 2.162 0.017 1.00 54.28 83 LEU A O 1
#

Foldseek 3Di:
DDWAWAAAPVVQKIWTWFQALDDDPVRAVVSVVVVCVQVVPDDPVQKDFFQFDDPDSGGRTTIMGGDDDGDPPHHYDHDTRGD

Radius of gyration: 11.71 Å; chains: 1; bounding box: 29×24×27 Å

Secondary structure (DSSP, 8-state):
--EEEEEETTTTEEEEEESS---SHHHHHHHHHHHHHH-TT--GGGEEEEEB-SS-STT-EEEEEE-SS--TTSEE-S---B-

pLDDT: mean 86.84, std 11.21, range [50.81, 95.94]

Sequence (83 aa):
MNIIKEYCPQVGRCVVRTDAYGHTLRFFLHLFKEAKKDFPILSTEDVEITRFGGQHYKGSFGIEFSAKAVPESYRKINNLEIL